Protein AF-A0A924YK23-F1 (afdb_monomer_lite)

Radius of gyration: 14.62 Å; chains: 1; bounding box: 30×19×39 Å

Sequence (60 aa):
DSHLSAMLGVAVEPLSGDQKRFHVVTVVYYHNWAGPLYFNVIRPFHHLVVSSMARAGVRA

Structure (mmCIF, N/CA/C/O backbone):
data_AF-A0A924YK23-F1
#
_entry.id   AF-A0A924YK23-F1
#
loop_
_atom_site.group_PDB
_atom_site.id
_atom_site.type_symbol
_atom_site.label_atom_id
_atom_site.label_alt_id
_atom_site.label_comp_id
_atom_site.label_asym_id
_atom_site.label_entity_id
_atom_site.label_seq_id
_atom_site.pdbx_PDB_ins_code
_atom_site.Cartn_x
_atom_site.Cartn_y
_atom_site.Cartn_z
_atom_site.occupancy
_atom_site.B_iso_or_equiv
_atom_site.auth_seq_id
_atom_site.auth_comp_id
_atom_site.auth_asym_id
_atom_site.auth_atom_id
_atom_site.pdbx_PDB_model_num
ATOM 1 N N . ASP A 1 1 ? 14.107 -9.130 -11.555 1.00 54.56 1 ASP A N 1
ATOM 2 C CA . ASP A 1 1 ? 13.769 -8.119 -10.543 1.00 54.56 1 ASP A CA 1
ATOM 3 C C . ASP A 1 1 ? 14.513 -6.829 -10.883 1.00 54.56 1 ASP A C 1
ATOM 5 O O . ASP A 1 1 ? 15.675 -6.682 -10.536 1.00 54.56 1 ASP A O 1
ATOM 9 N N . SER A 1 2 ? 13.941 -6.002 -11.764 1.00 59.16 2 SER A N 1
ATOM 10 C CA . SER A 1 2 ? 14.661 -4.869 -12.391 1.00 59.16 2 SER A CA 1
ATOM 11 C C . SER A 1 2 ? 13.751 -3.780 -12.983 1.00 59.16 2 SER A C 1
ATOM 13 O O . SER A 1 2 ? 14.239 -2.829 -13.589 1.00 59.16 2 SER A O 1
ATOM 15 N N . HIS A 1 3 ? 12.425 -3.895 -12.840 1.00 63.53 3 HIS A N 1
ATOM 16 C CA . HIS A 1 3 ? 11.468 -3.007 -13.520 1.00 63.53 3 HIS A CA 1
ATOM 17 C C . HIS A 1 3 ? 10.717 -2.088 -12.555 1.00 63.53 3 HIS A C 1
ATOM 19 O O . HIS A 1 3 ? 10.478 -0.925 -12.882 1.00 63.53 3 HIS A O 1
ATOM 25 N N . LEU A 1 4 ? 10.419 -2.560 -11.341 1.00 72.25 4 LEU A N 1
ATOM 26 C CA . LEU A 1 4 ? 9.749 -1.766 -10.314 1.00 72.25 4 LEU A CA 1
ATOM 27 C C . LEU A 1 4 ? 10.073 -2.264 -8.903 1.00 72.25 4 LEU A C 1
ATOM 29 O O . LEU A 1 4 ? 10.257 -3.459 -8.707 1.00 72.25 4 LEU A O 1
ATOM 33 N N . SER A 1 5 ? 10.119 -1.337 -7.950 1.00 81.75 5 SER A N 1
ATOM 34 C CA . SER A 1 5 ? 10.129 -1.604 -6.507 1.00 81.75 5 SER A CA 1
ATOM 35 C C . SER A 1 5 ? 8.789 -1.157 -5.939 1.00 81.75 5 SER A C 1
ATOM 37 O O . SER A 1 5 ? 8.279 -0.112 -6.343 1.00 81.75 5 SER A O 1
ATOM 39 N N . ALA A 1 6 ? 8.210 -1.915 -5.009 1.00 82.88 6 ALA A N 1
ATOM 40 C CA . ALA A 1 6 ? 6.935 -1.567 -4.389 1.00 82.88 6 ALA A CA 1
ATOM 41 C C . ALA A 1 6 ? 7.037 -1.576 -2.863 1.00 82.88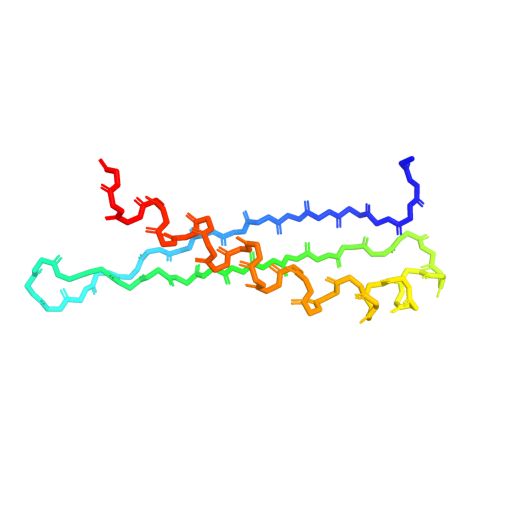 6 ALA A C 1
ATOM 43 O O . ALA A 1 6 ? 7.664 -2.451 -2.272 1.00 82.88 6 ALA A O 1
ATOM 44 N N . MET A 1 7 ? 6.383 -0.606 -2.231 1.00 86.00 7 MET A N 1
ATOM 45 C CA . MET A 1 7 ? 6.238 -0.499 -0.784 1.00 86.00 7 MET A CA 1
ATOM 46 C C . MET A 1 7 ? 4.757 -0.399 -0.431 1.00 86.00 7 MET A C 1
ATOM 48 O O . MET A 1 7 ? 3.998 0.301 -1.106 1.00 86.00 7 MET A O 1
ATOM 52 N N . LEU A 1 8 ? 4.353 -1.080 0.642 1.00 89.38 8 LEU A N 1
ATOM 53 C CA . LEU A 1 8 ? 3.011 -0.993 1.209 1.00 89.38 8 LEU A CA 1
ATOM 54 C C . LEU A 1 8 ? 3.087 -0.283 2.562 1.00 89.38 8 LEU A C 1
ATOM 56 O O . LEU A 1 8 ? 3.750 -0.758 3.480 1.00 89.38 8 LEU A O 1
ATOM 60 N N . GLY A 1 9 ? 2.404 0.849 2.675 1.00 89.94 9 GLY A N 1
ATOM 61 C CA . GLY A 1 9 ? 2.206 1.569 3.924 1.00 89.94 9 GLY A CA 1
ATOM 62 C C . GLY A 1 9 ? 0.794 1.345 4.452 1.00 89.94 9 GLY A C 1
ATOM 63 O O . GLY A 1 9 ? -0.170 1.365 3.686 1.00 89.94 9 GLY A O 1
ATOM 64 N N . VAL A 1 10 ? 0.671 1.160 5.765 1.00 90.69 10 VAL A N 1
ATOM 65 C CA . VAL A 1 10 ? -0.617 1.107 6.463 1.00 90.69 10 VAL A CA 1
ATOM 66 C C . VAL A 1 10 ? -0.579 2.120 7.598 1.00 90.69 10 VAL A C 1
ATOM 68 O O . VAL A 1 10 ? 0.257 2.013 8.491 1.00 90.69 10 VAL A O 1
ATOM 71 N N . ALA A 1 11 ? -1.478 3.098 7.561 1.00 92.62 11 ALA A N 1
ATOM 72 C CA . ALA A 1 11 ? -1.681 4.047 8.648 1.00 92.62 11 ALA A CA 1
ATOM 73 C C . ALA A 1 11 ? -3.036 3.788 9.309 1.00 92.62 11 ALA A C 1
ATOM 75 O O . ALA A 1 11 ? -4.031 3.538 8.626 1.00 92.62 11 ALA A O 1
ATOM 76 N N . VAL A 1 12 ? -3.071 3.837 10.640 1.00 91.94 12 VAL A N 1
ATOM 77 C CA . VAL A 1 12 ? -4.281 3.571 11.424 1.00 91.94 12 VAL A CA 1
ATOM 78 C C . VAL A 1 12 ? -4.750 4.864 12.067 1.00 91.94 12 VAL A C 1
ATOM 80 O O . VAL A 1 12 ? -4.021 5.487 12.833 1.00 91.94 12 VAL A O 1
ATOM 83 N N . GLU A 1 13 ? -5.980 5.245 11.760 1.00 93.06 13 GLU A N 1
ATOM 84 C CA . GLU A 1 13 ? -6.675 6.374 12.361 1.00 93.06 13 GLU A CA 1
ATOM 85 C C . GLU A 1 13 ? -7.744 5.826 13.325 1.00 93.06 13 GLU A C 1
ATOM 87 O O . GLU A 1 13 ? -8.645 5.099 12.886 1.00 93.06 13 GLU A O 1
ATOM 92 N N . PRO A 1 14 ? -7.660 6.113 14.635 1.00 91.50 14 PRO A N 1
ATOM 93 C CA . PRO A 1 14 ? -8.722 5.754 15.567 1.00 91.50 14 PRO A CA 1
ATOM 94 C C . PRO A 1 14 ? -9.972 6.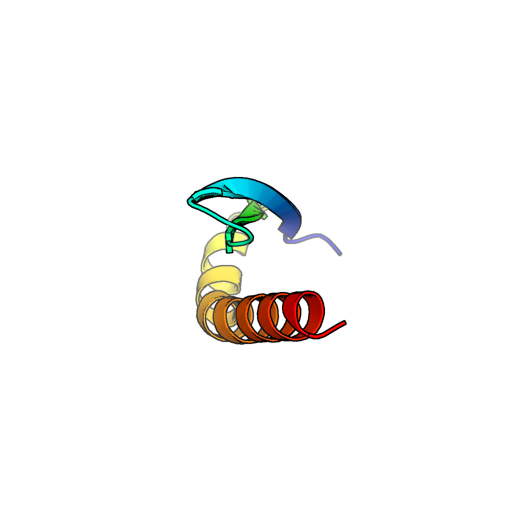604 15.293 1.00 91.50 14 PRO A C 1
ATOM 96 O O . PRO A 1 14 ? -9.879 7.816 15.104 1.00 91.50 14 PRO A O 1
ATOM 99 N N . LEU A 1 15 ? -11.146 5.972 15.279 1.00 92.06 15 LEU A N 1
ATOM 100 C CA . LEU A 1 15 ? -12.446 6.637 15.161 1.00 92.06 15 LEU A CA 1
ATOM 101 C C . LEU A 1 15 ? -13.205 6.570 16.496 1.00 92.06 15 LEU A C 1
ATOM 103 O O . LEU A 1 15 ? -12.726 6.009 17.477 1.00 92.06 15 LEU A O 1
ATOM 107 N N . SER A 1 16 ? -14.402 7.158 16.550 1.00 91.38 16 SER A N 1
ATOM 108 C CA . SER A 1 16 ? -15.255 7.107 17.740 1.00 91.38 16 SER A CA 1
ATOM 109 C C . SER A 1 16 ? -15.629 5.664 18.113 1.00 91.38 16 SER A C 1
ATOM 111 O O . SER A 1 16 ? -16.080 4.887 17.264 1.00 91.38 16 SER A O 1
ATOM 113 N N . GLY A 1 17 ? -15.497 5.331 19.400 1.00 86.75 17 GLY A N 1
ATOM 114 C CA . GLY A 1 17 ? -15.726 3.980 19.920 1.00 86.75 17 GLY A CA 1
ATOM 115 C C . GLY A 1 17 ? -14.541 3.049 19.647 1.00 86.75 17 GLY A C 1
ATOM 116 O O . GLY A 1 17 ? -13.396 3.471 19.740 1.00 86.75 17 GLY A O 1
ATOM 117 N N . ASP A 1 18 ? -14.820 1.790 19.305 1.00 86.62 18 ASP A N 1
ATOM 118 C CA . ASP A 1 18 ? -13.799 0.774 18.977 1.00 86.62 18 ASP A CA 1
ATOM 119 C C . ASP A 1 18 ? -13.514 0.680 17.461 1.00 86.62 18 ASP A C 1
ATOM 121 O O . ASP A 1 18 ? -12.970 -0.294 16.943 1.00 86.62 18 ASP A O 1
ATOM 125 N N . GLN A 1 19 ? -13.924 1.696 16.698 1.00 89.56 19 GLN A N 1
ATOM 126 C CA . GLN A 1 19 ? -13.718 1.717 15.254 1.00 89.56 19 GLN A CA 1
ATOM 127 C C . GLN A 1 19 ? -12.311 2.208 14.903 1.00 89.56 19 GLN A C 1
ATOM 129 O O . GLN A 1 19 ? -11.811 3.188 15.455 1.00 89.56 19 GLN A O 1
ATOM 134 N N . LYS A 1 20 ? -11.690 1.563 13.913 1.00 91.06 20 LYS A N 1
ATOM 135 C CA . LYS A 1 20 ? -10.399 1.967 13.340 1.00 91.06 20 LYS A CA 1
ATOM 136 C C . LYS A 1 20 ? -10.545 2.131 11.836 1.00 91.06 20 LYS A C 1
ATOM 138 O O . LYS A 1 20 ? -11.114 1.267 11.166 1.00 91.06 20 LYS A O 1
ATOM 143 N N . ARG A 1 21 ? -10.013 3.221 11.291 1.00 90.56 21 ARG A N 1
ATOM 144 C CA . ARG A 1 21 ? -9.883 3.425 9.849 1.00 90.56 21 ARG A CA 1
ATOM 145 C C . ARG A 1 21 ? -8.454 3.118 9.429 1.00 90.56 21 ARG A C 1
ATOM 147 O O . ARG A 1 21 ? -7.507 3.710 9.932 1.00 90.56 21 ARG A O 1
ATOM 154 N N . PHE A 1 22 ? -8.314 2.197 8.486 1.00 90.56 22 PHE A N 1
ATOM 155 C CA . PHE A 1 22 ? -7.027 1.830 7.912 1.00 90.56 22 PHE A CA 1
ATOM 156 C C . PHE A 1 22 ? -6.854 2.529 6.567 1.00 90.56 22 PHE A C 1
ATOM 158 O O . PHE A 1 22 ? -7.638 2.316 5.641 1.00 90.56 22 PHE A O 1
ATOM 165 N N . HIS A 1 23 ? -5.814 3.346 6.458 1.00 90.19 23 HIS A N 1
ATOM 166 C CA . HIS A 1 23 ? -5.377 3.958 5.210 1.00 90.19 23 HIS A CA 1
ATOM 167 C C . HIS A 1 23 ? -4.258 3.101 4.633 1.00 90.19 23 HIS A C 1
ATOM 169 O O . HIS A 1 23 ? -3.181 3.003 5.220 1.00 90.19 23 HIS A O 1
ATOM 175 N N . VAL A 1 24 ? -4.520 2.451 3.501 1.00 88.81 24 VAL A N 1
ATOM 176 C CA . VAL A 1 24 ? -3.555 1.564 2.845 1.00 88.81 24 VAL A CA 1
ATOM 177 C C . VAL A 1 24 ? -3.029 2.246 1.593 1.00 88.81 24 VAL A C 1
ATOM 179 O O . VAL A 1 24 ? -3.794 2.578 0.687 1.00 88.81 24 VAL A O 1
ATOM 182 N N . VAL A 1 25 ? -1.717 2.450 1.539 1.00 88.75 25 VAL A N 1
ATOM 183 C CA . VAL A 1 25 ? -1.034 3.143 0.445 1.00 88.75 25 VAL A CA 1
ATOM 184 C C . VAL A 1 25 ? -0.032 2.190 -0.183 1.00 88.75 25 VAL A C 1
ATOM 186 O O . VAL A 1 25 ? 0.775 1.584 0.512 1.00 88.75 25 VAL A O 1
ATOM 189 N N . THR A 1 26 ? -0.053 2.060 -1.507 1.00 86.50 26 THR A N 1
ATOM 190 C CA . THR A 1 26 ? 1.028 1.398 -2.245 1.00 86.50 26 THR A CA 1
ATOM 191 C C . THR A 1 26 ? 1.830 2.446 -2.994 1.00 86.50 26 THR A C 1
ATOM 193 O O . THR A 1 26 ? 1.276 3.181 -3.809 1.00 86.50 26 THR A O 1
ATOM 196 N N . VAL A 1 27 ? 3.133 2.482 -2.743 1.00 85.44 27 VAL A N 1
ATOM 197 C CA . VAL A 1 27 ? 4.087 3.291 -3.502 1.00 85.44 27 VAL A CA 1
ATOM 198 C C . VAL A 1 27 ? 4.836 2.369 -4.449 1.00 85.44 27 VAL A C 1
ATOM 200 O O . VAL A 1 27 ? 5.332 1.326 -4.031 1.00 85.44 27 VAL A O 1
ATOM 203 N N . VAL A 1 28 ? 4.915 2.750 -5.722 1.00 83.31 28 VAL A N 1
ATOM 204 C CA . VAL A 1 28 ? 5.668 2.011 -6.737 1.00 83.31 28 VAL A CA 1
ATOM 205 C C . VAL A 1 28 ? 6.714 2.933 -7.339 1.00 83.31 28 VAL A C 1
ATOM 207 O O . VAL A 1 28 ? 6.393 4.013 -7.831 1.00 83.31 28 VAL A O 1
ATOM 210 N N . TYR A 1 29 ? 7.967 2.497 -7.289 1.00 82.19 29 TYR A N 1
ATOM 211 C CA . TYR A 1 29 ? 9.102 3.159 -7.907 1.00 82.19 29 TYR A CA 1
ATOM 212 C C . TYR A 1 29 ? 9.456 2.445 -9.211 1.00 82.19 29 TYR A C 1
ATOM 214 O O . TYR A 1 29 ? 9.714 1.242 -9.211 1.00 82.19 29 TYR A O 1
ATOM 222 N N . TYR A 1 30 ? 9.462 3.179 -10.324 1.00 81.19 30 TYR A N 1
ATOM 223 C CA . TYR A 1 30 ? 9.819 2.647 -11.638 1.00 81.19 30 TYR A CA 1
ATOM 224 C C . TYR A 1 30 ? 11.310 2.811 -11.898 1.00 81.19 30 TYR A C 1
ATOM 226 O O . TYR A 1 30 ? 11.830 3.921 -11.821 1.00 81.19 30 TYR A O 1
ATOM 234 N N . HIS A 1 31 ? 11.983 1.730 -12.286 1.00 79.88 31 HIS A N 1
ATOM 235 C CA . HIS A 1 31 ? 13.412 1.779 -12.618 1.00 79.88 31 HIS A CA 1
ATOM 236 C C . HIS A 1 31 ? 13.672 2.109 -14.095 1.00 79.88 31 HIS A C 1
ATOM 238 O O . HIS A 1 31 ? 14.802 2.390 -14.482 1.00 79.88 31 HIS A O 1
ATOM 244 N N . ASN A 1 32 ? 12.643 2.048 -14.946 1.00 77.38 32 ASN A N 1
ATOM 245 C CA . ASN A 1 32 ? 12.735 2.344 -16.372 1.00 77.38 32 ASN A CA 1
ATOM 246 C C . ASN A 1 32 ? 11.380 2.782 -16.949 1.00 77.38 32 ASN A C 1
ATOM 248 O O . ASN A 1 32 ? 10.326 2.619 -16.333 1.00 77.38 32 ASN A O 1
ATOM 252 N N . TRP A 1 33 ? 11.420 3.320 -18.169 1.00 68.38 33 TRP A N 1
ATOM 253 C CA . TRP A 1 33 ? 10.255 3.824 -18.904 1.00 68.38 33 TRP A CA 1
ATOM 254 C C . TRP A 1 33 ? 9.232 2.735 -19.285 1.00 68.38 33 TRP A C 1
ATOM 256 O O . TRP A 1 33 ? 8.083 3.060 -19.570 1.00 68.38 33 TRP A O 1
ATOM 266 N N . ALA A 1 34 ? 9.609 1.449 -19.246 1.00 69.31 34 ALA A N 1
ATOM 267 C CA . ALA A 1 34 ? 8.671 0.331 -19.392 1.00 69.31 34 ALA A CA 1
ATOM 268 C C . ALA A 1 34 ? 7.797 0.127 -18.134 1.00 69.31 34 ALA A C 1
ATOM 270 O O . ALA A 1 34 ? 6.743 -0.509 -18.203 1.00 69.31 34 ALA A O 1
ATOM 271 N N . GLY A 1 35 ? 8.204 0.695 -16.994 1.00 64.94 35 GLY A N 1
ATOM 272 C CA . GLY A 1 35 ? 7.519 0.602 -15.707 1.00 64.94 35 GLY A CA 1
ATOM 273 C C . GLY A 1 35 ? 6.069 1.107 -15.719 1.00 64.94 35 GLY A C 1
ATOM 274 O O . GLY A 1 35 ? 5.184 0.351 -15.318 1.00 64.94 35 GLY A O 1
ATOM 275 N N . PRO A 1 36 ? 5.775 2.324 -16.219 1.00 68.88 36 PRO A N 1
ATOM 276 C CA . PRO A 1 36 ? 4.405 2.825 -16.331 1.00 68.88 36 PRO A CA 1
ATOM 277 C C . PRO A 1 36 ? 3.488 1.959 -17.207 1.00 68.88 36 PRO A C 1
ATOM 279 O O . PRO A 1 36 ? 2.315 1.789 -16.875 1.00 68.88 36 PRO A O 1
ATOM 282 N N . LEU A 1 37 ? 4.000 1.380 -18.301 1.00 70.12 37 LEU A N 1
ATOM 283 C CA . LEU A 1 37 ? 3.217 0.490 -19.165 1.00 70.12 37 LEU A CA 1
ATOM 284 C C . LEU A 1 37 ? 2.867 -0.815 -18.435 1.00 70.12 37 LEU A C 1
ATOM 286 O O . LEU A 1 37 ? 1.705 -1.214 -18.414 1.00 70.12 37 LEU A O 1
ATOM 290 N N . TYR A 1 38 ? 3.847 -1.428 -17.764 1.00 69.50 38 TYR A N 1
ATOM 291 C CA . TYR A 1 38 ? 3.636 -2.632 -16.954 1.00 69.50 38 TYR A CA 1
ATOM 292 C C . TYR A 1 38 ? 2.678 -2.390 -15.787 1.00 69.50 38 TYR A C 1
ATOM 294 O O . TYR A 1 38 ? 1.771 -3.188 -15.546 1.00 69.50 38 TYR A O 1
ATOM 302 N N . PHE A 1 39 ? 2.850 -1.282 -15.064 1.00 68.62 39 PHE A N 1
ATOM 303 C CA . PHE A 1 39 ? 2.029 -1.008 -13.893 1.00 68.62 39 PHE A CA 1
ATOM 304 C C . PHE A 1 39 ? 0.576 -0.758 -14.243 1.00 68.62 39 PHE A C 1
ATOM 306 O O . PHE A 1 39 ? -0.286 -1.262 -13.537 1.00 68.62 39 PHE A O 1
ATOM 313 N N . ASN A 1 40 ? 0.271 -0.078 -15.348 1.00 68.69 40 ASN A N 1
ATOM 314 C CA . ASN A 1 40 ? -1.125 0.101 -15.751 1.00 68.69 40 ASN A CA 1
ATOM 315 C C . ASN A 1 40 ? -1.846 -1.231 -16.036 1.00 68.69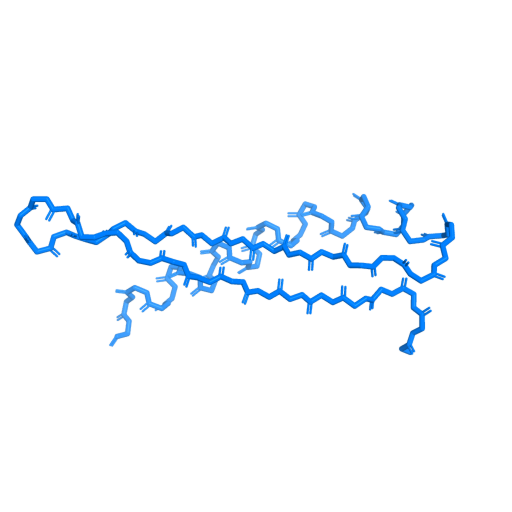 40 ASN A C 1
ATOM 317 O O . ASN A 1 40 ? -3.050 -1.314 -15.807 1.00 68.69 40 ASN A O 1
ATOM 321 N N . VAL A 1 41 ? -1.121 -2.283 -16.435 1.00 71.81 41 VAL A N 1
ATOM 322 C CA . VAL A 1 41 ? -1.684 -3.632 -16.622 1.00 71.81 41 VAL A CA 1
ATOM 323 C C . VAL A 1 41 ? -1.956 -4.328 -15.283 1.00 71.81 41 VAL A C 1
ATOM 325 O O . VAL A 1 41 ? -3.013 -4.932 -15.109 1.00 71.81 41 VAL A O 1
ATOM 328 N N . ILE A 1 42 ? -1.043 -4.228 -14.311 1.00 71.69 42 ILE A N 1
ATOM 329 C CA . ILE A 1 42 ? -1.186 -4.915 -13.010 1.00 71.69 42 ILE A CA 1
ATOM 330 C C . ILE A 1 42 ? -1.973 -4.115 -11.962 1.00 71.69 42 ILE A C 1
ATOM 332 O O . ILE A 1 42 ? -2.493 -4.697 -11.012 1.00 71.69 42 ILE A O 1
ATOM 336 N N . ARG A 1 43 ? -2.100 -2.792 -12.119 1.00 74.88 43 ARG A N 1
ATOM 337 C CA . ARG A 1 43 ? -2.802 -1.886 -11.196 1.00 74.88 43 ARG A CA 1
ATOM 338 C C . ARG A 1 43 ? -4.227 -2.336 -10.845 1.00 74.88 43 ARG A C 1
ATOM 340 O O . ARG A 1 43 ? -4.537 -2.330 -9.653 1.00 74.88 43 ARG A O 1
ATOM 347 N N . PRO A 1 44 ? -5.097 -2.751 -11.791 1.00 71.69 44 PRO A N 1
ATOM 348 C CA . PRO A 1 44 ? -6.434 -3.228 -11.432 1.00 71.69 44 PRO A CA 1
ATOM 349 C C . PRO A 1 44 ? -6.394 -4.482 -10.546 1.00 71.69 44 PRO A C 1
ATOM 351 O O . PRO A 1 44 ? -7.142 -4.569 -9.575 1.00 71.69 44 PRO A O 1
ATOM 354 N N . PHE A 1 45 ? -5.480 -5.418 -10.815 1.00 75.38 45 PHE A N 1
ATOM 355 C CA . PHE A 1 45 ? -5.303 -6.616 -9.992 1.00 75.38 45 PHE A CA 1
ATOM 356 C C . PHE A 1 45 ? -4.732 -6.282 -8.605 1.00 75.38 45 PHE A C 1
ATOM 358 O O . PHE A 1 45 ? -5.177 -6.829 -7.598 1.00 75.38 45 PHE A O 1
ATOM 365 N N . HIS A 1 46 ? -3.816 -5.314 -8.529 1.00 77.19 46 HIS A N 1
ATOM 366 C CA . HIS A 1 46 ? -3.216 -4.862 -7.272 1.00 77.19 46 HIS A CA 1
ATOM 367 C C . HIS A 1 46 ? -4.254 -4.308 -6.287 1.00 77.19 46 HIS A C 1
ATOM 369 O O . HIS A 1 46 ? -4.217 -4.628 -5.100 1.00 77.19 46 HIS A O 1
ATOM 375 N N . HIS A 1 47 ? -5.240 -3.548 -6.771 1.00 81.62 47 HIS A N 1
ATOM 376 C CA . HIS A 1 47 ? -6.339 -3.070 -5.925 1.00 81.62 47 HIS A CA 1
ATOM 377 C C . HIS A 1 47 ? -7.196 -4.217 -5.363 1.00 81.62 47 HIS A C 1
ATOM 379 O O . HIS A 1 47 ? -7.617 -4.156 -4.204 1.00 81.62 47 HIS A O 1
ATOM 385 N N . LEU A 1 48 ? -7.422 -5.285 -6.135 1.00 83.62 48 LEU A N 1
ATOM 386 C CA . LEU A 1 48 ? -8.154 -6.468 -5.667 1.00 83.62 48 LEU A CA 1
ATOM 387 C C . LEU A 1 48 ? -7.366 -7.246 -4.605 1.00 83.62 48 LEU A C 1
ATOM 389 O O . LEU A 1 48 ? -7.930 -7.633 -3.579 1.00 83.62 48 LEU A O 1
ATOM 393 N N . VAL A 1 49 ? -6.061 -7.431 -4.811 1.00 84.12 49 VAL A N 1
ATOM 394 C CA . VAL A 1 49 ? -5.192 -8.147 -3.864 1.00 84.12 49 VAL A CA 1
ATOM 395 C C . VAL A 1 49 ? -5.055 -7.372 -2.556 1.00 84.12 49 VAL A C 1
ATOM 397 O O . VAL A 1 49 ? -5.348 -7.919 -1.494 1.00 84.12 49 VAL A O 1
ATOM 400 N N . VAL A 1 50 ? -4.690 -6.087 -2.613 1.00 85.31 50 VAL A N 1
ATOM 401 C CA . VAL A 1 50 ? -4.482 -5.271 -1.405 1.00 85.31 50 VAL A CA 1
ATOM 402 C C . VAL A 1 50 ? -5.776 -5.106 -0.607 1.00 85.31 50 VAL A C 1
ATOM 404 O O . VAL A 1 50 ? -5.750 -5.203 0.619 1.00 85.31 50 VAL A O 1
ATOM 407 N N . SER A 1 51 ? -6.924 -4.928 -1.270 1.00 84.38 51 SER A N 1
ATOM 408 C CA . SER A 1 51 ? -8.215 -4.868 -0.568 1.00 84.38 51 SER A CA 1
ATOM 409 C C . SER A 1 51 ? -8.591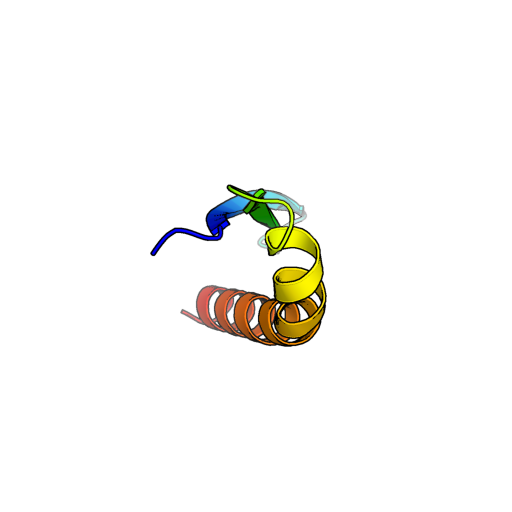 -6.199 0.092 1.00 84.38 51 SER A C 1
ATOM 411 O O . SER A 1 51 ? -9.108 -6.203 1.212 1.00 84.38 51 SER A O 1
ATOM 413 N N . SER A 1 52 ? -8.287 -7.329 -0.551 1.00 85.31 52 SER A N 1
ATOM 414 C CA . SER A 1 52 ? -8.506 -8.663 0.021 1.00 85.31 52 SER A CA 1
ATOM 415 C C . SER A 1 52 ? -7.600 -8.919 1.228 1.00 85.31 52 SER A C 1
ATOM 417 O O . SER A 1 52 ? -8.083 -9.385 2.260 1.00 85.31 52 SER A O 1
ATOM 419 N N . MET A 1 53 ? -6.318 -8.549 1.140 1.00 86.12 53 MET A N 1
ATOM 420 C CA . MET A 1 53 ? -5.360 -8.636 2.249 1.00 86.12 53 MET A CA 1
ATOM 421 C C . MET A 1 53 ? -5.781 -7.761 3.433 1.00 86.12 53 MET A C 1
ATOM 423 O O . MET A 1 53 ? -5.808 -8.238 4.565 1.00 86.12 53 MET A O 1
ATOM 427 N N . ALA A 1 54 ? -6.169 -6.507 3.180 1.00 85.88 54 ALA A N 1
ATOM 428 C CA . ALA A 1 54 ? -6.642 -5.600 4.224 1.00 85.88 54 ALA A CA 1
ATOM 429 C C . ALA A 1 54 ? -7.889 -6.157 4.929 1.00 85.88 54 ALA A C 1
ATOM 431 O O . ALA A 1 54 ? -7.969 -6.150 6.155 1.00 85.88 54 ALA A O 1
ATOM 432 N N . ARG A 1 55 ? -8.845 -6.713 4.170 1.00 86.19 55 ARG A N 1
ATOM 433 C CA . ARG A 1 55 ? -10.048 -7.338 4.738 1.00 86.19 55 ARG A CA 1
ATOM 434 C C . ARG A 1 55 ? -9.729 -8.584 5.563 1.00 86.19 55 ARG A C 1
ATOM 436 O O . ARG A 1 55 ? -10.382 -8.803 6.579 1.00 86.19 55 ARG A O 1
ATOM 443 N N . ALA A 1 56 ? -8.764 -9.396 5.134 1.00 86.12 56 ALA A N 1
ATOM 444 C CA . ALA A 1 56 ? -8.300 -10.541 5.910 1.00 86.12 56 ALA A CA 1
ATOM 445 C C . ALA A 1 56 ? -7.647 -10.092 7.228 1.00 86.12 56 ALA A C 1
ATOM 447 O O . ALA A 1 56 ? -7.970 -10.646 8.272 1.00 86.12 56 ALA A O 1
ATOM 448 N N . GLY A 1 57 ? -6.820 -9.042 7.196 1.00 81.69 57 GLY A N 1
ATOM 449 C CA . GLY A 1 57 ? -6.166 -8.492 8.388 1.00 81.69 57 GLY A CA 1
ATOM 450 C C . GLY A 1 57 ? -7.124 -7.899 9.427 1.00 81.69 57 GLY A C 1
ATOM 451 O O . GLY A 1 57 ? -6.820 -7.935 10.607 1.00 81.69 57 GLY A O 1
ATOM 452 N N . VAL A 1 58 ? -8.296 -7.400 9.017 1.00 83.56 58 VAL A N 1
ATOM 453 C CA . VAL A 1 58 ? -9.342 -6.920 9.949 1.00 83.56 58 VAL A CA 1
ATOM 454 C C . VAL A 1 58 ? -10.119 -8.074 10.608 1.00 83.56 58 VAL A C 1
ATOM 456 O O . VAL A 1 58 ? -10.797 -7.861 11.608 1.00 83.56 58 VAL A O 1
ATOM 459 N N . ARG A 1 59 ? -10.064 -9.289 10.047 1.00 73.25 59 ARG A N 1
ATOM 460 C CA . ARG A 1 59 ? -10.777 -10.472 10.566 1.00 73.25 59 ARG A CA 1
ATOM 461 C C . ARG A 1 59 ? -9.930 -11.359 11.487 1.00 73.25 59 ARG A C 1
ATOM 463 O O . ARG A 1 59 ? -10.503 -12.269 12.080 1.00 73.25 59 ARG A O 1
ATOM 470 N N . ALA A 1 60 ? -8.615 -11.155 11.517 1.00 57.06 60 ALA A N 1
ATOM 471 C CA . ALA A 1 60 ? -7.662 -11.908 12.334 1.00 57.0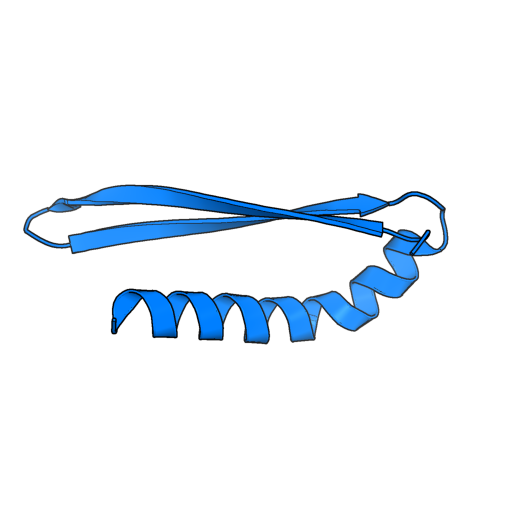6 60 ALA A CA 1
ATOM 472 C C . ALA A 1 60 ? -7.517 -11.276 13.722 1.00 57.06 60 ALA A C 1
ATOM 474 O O . ALA A 1 60 ? -7.348 -12.053 14.685 1.00 57.06 60 ALA A O 1
#

Secondary structure (DSSP, 8-state):
--SEEEEEEEEEEE-STT-EEEEEEEEEEESSTTHHHHHHHHHHHHHHHHHHHHHHHHH-

Foldseek 3Di:
DQFKDKDWDWDWDDDPDRDIDIDIDMDMDGRDPCNVVVCVVCVVVVVVVVVVVVVVVVVD

pLDDT: mean 80.61, std 9.72, range [54.56, 93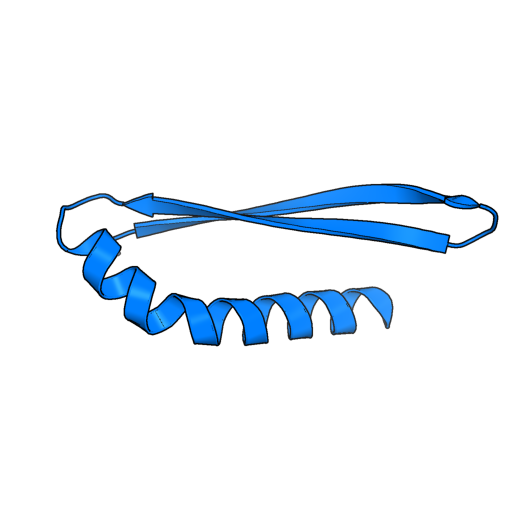.06]